Protein AF-A0A974UWA6-F1 (afdb_monomer)

pLDDT: mean 78.24, std 10.49, range [46.25, 90.81]

Foldseek 3Di:
DVQLQVCCVPPHPPCLLVVLLVLLQVCLVPVVVVVVCVVVVNCPHNVVSVVVLVVSLVSGDDVVNVVSCVSVVVSVVSSPVQWDFQPPDDPPDDRSVRTDGDDD

Radius of gyration: 14.29 Å; Cα contacts (8 Å, |Δi|>4): 90; chains: 1; bounding box: 37×24×35 Å

Structure (mmCIF, N/CA/C/O backbone):
data_AF-A0A974UWA6-F1
#
_entry.id   AF-A0A974UWA6-F1
#
loop_
_atom_site.group_PDB
_atom_site.id
_atom_site.type_symbol
_atom_site.label_atom_id
_atom_site.label_alt_id
_atom_site.label_comp_id
_atom_site.label_asym_id
_atom_site.label_entity_id
_atom_site.label_seq_id
_atom_site.pdbx_PDB_ins_code
_atom_site.Cartn_x
_atom_site.Cartn_y
_atom_site.Cartn_z
_atom_site.occupancy
_atom_site.B_iso_or_equiv
_atom_site.auth_seq_id
_atom_site.auth_comp_id
_atom_site.auth_asym_id
_atom_site.auth_atom_id
_atom_site.pdbx_PDB_model_num
ATOM 1 N N . MET A 1 1 ? -10.013 -0.415 16.363 1.00 56.69 1 MET A N 1
ATOM 2 C CA . MET A 1 1 ? -10.523 -1.229 15.234 1.00 56.69 1 MET A CA 1
ATOM 3 C C . MET A 1 1 ? -11.890 -0.764 14.735 1.00 56.69 1 MET A C 1
ATOM 5 O O . MET A 1 1 ? -12.158 -0.943 13.559 1.00 56.69 1 MET A O 1
ATOM 9 N N . THR A 1 2 ? -12.713 -0.094 15.549 1.00 66.50 2 THR A N 1
ATOM 10 C CA . THR A 1 2 ? -14.040 0.418 15.147 1.00 66.50 2 THR A CA 1
ATOM 11 C C . THR A 1 2 ? -14.006 1.448 14.007 1.00 66.50 2 THR A C 1
ATOM 13 O O . THR A 1 2 ? -14.886 1.440 13.155 1.00 66.50 2 THR A O 1
ATOM 16 N N . ASP A 1 3 ? -12.966 2.285 13.927 1.00 72.44 3 ASP A N 1
ATOM 17 C CA . ASP A 1 3 ? -12.847 3.296 12.860 1.00 72.44 3 ASP A CA 1
ATOM 18 C C . ASP A 1 3 ? -12.610 2.697 11.470 1.00 72.44 3 ASP A C 1
ATOM 20 O O . ASP A 1 3 ? -13.082 3.250 10.482 1.00 72.44 3 ASP A O 1
ATOM 24 N N . VAL A 1 4 ? -11.900 1.565 11.384 1.00 66.75 4 VAL A N 1
ATOM 25 C CA . VAL A 1 4 ? -11.667 0.877 10.104 1.00 66.75 4 VAL A CA 1
ATOM 26 C C . VAL A 1 4 ? -12.977 0.294 9.599 1.00 66.75 4 VAL A C 1
ATOM 28 O O . VAL A 1 4 ? -13.344 0.563 8.466 1.00 66.75 4 VAL A O 1
ATOM 31 N N . HIS A 1 5 ? -13.737 -0.385 10.462 1.00 71.25 5 HIS A N 1
ATOM 32 C CA . HIS A 1 5 ? -15.064 -0.889 10.103 1.00 71.25 5 HIS A CA 1
ATOM 33 C C . HIS A 1 5 ? -16.041 0.226 9.720 1.00 71.25 5 HIS A C 1
ATOM 35 O O . HIS A 1 5 ? -16.888 0.030 8.856 1.00 71.25 5 HIS A O 1
ATOM 41 N N . ARG A 1 6 ? -15.911 1.412 10.325 1.00 71.38 6 ARG A N 1
ATOM 42 C CA . ARG A 1 6 ? -16.716 2.579 9.956 1.00 71.38 6 ARG A CA 1
ATOM 43 C C . ARG A 1 6 ? -16.381 3.090 8.556 1.00 71.38 6 ARG A C 1
ATOM 45 O O . ARG A 1 6 ? -17.302 3.329 7.791 1.00 71.38 6 ARG A O 1
ATOM 52 N N . VAL A 1 7 ? -15.094 3.239 8.229 1.00 70.88 7 VAL A N 1
ATOM 53 C CA . VAL A 1 7 ? -14.646 3.645 6.883 1.00 70.88 7 VAL A CA 1
ATOM 54 C C . VAL A 1 7 ? -14.989 2.576 5.847 1.00 70.88 7 VAL A C 1
ATOM 56 O O . VAL A 1 7 ? -15.426 2.905 4.747 1.00 70.88 7 VAL A O 1
ATOM 59 N N . GLU A 1 8 ? -14.846 1.301 6.210 1.00 75.81 8 GLU A N 1
ATOM 60 C CA . GLU A 1 8 ? -15.278 0.192 5.367 1.00 75.81 8 GLU A CA 1
ATOM 61 C C . GLU A 1 8 ? -16.777 0.259 5.091 1.00 75.81 8 GLU A C 1
ATOM 63 O O . GLU A 1 8 ? -17.165 0.113 3.951 1.00 75.81 8 GLU A O 1
ATOM 68 N N . ALA A 1 9 ? -17.622 0.556 6.077 1.00 71.00 9 ALA A N 1
ATOM 69 C CA . ALA A 1 9 ? -19.066 0.653 5.868 1.00 71.00 9 ALA A CA 1
ATOM 70 C C . ALA A 1 9 ? -19.511 1.873 5.035 1.00 71.00 9 ALA A C 1
ATOM 72 O O . ALA A 1 9 ? -20.636 1.881 4.540 1.00 71.00 9 ALA A O 1
ATOM 73 N N . THR A 1 10 ? -18.676 2.912 4.903 1.00 71.38 10 THR A N 1
ATOM 74 C CA . THR A 1 10 ? -19.041 4.158 4.205 1.00 71.38 10 THR A CA 1
ATOM 75 C C . THR A 1 10 ? -18.429 4.302 2.817 1.00 71.38 10 THR A C 1
ATOM 77 O O . THR A 1 10 ? -19.038 4.945 1.967 1.00 71.38 10 THR A O 1
ATOM 80 N N . VAL A 1 11 ? -17.229 3.764 2.585 1.00 67.81 11 VAL A N 1
ATOM 81 C CA . VAL A 1 11 ? -16.468 3.987 1.339 1.00 67.81 11 VAL A CA 1
ATOM 82 C C . VAL A 1 11 ? -16.066 2.676 0.656 1.00 67.8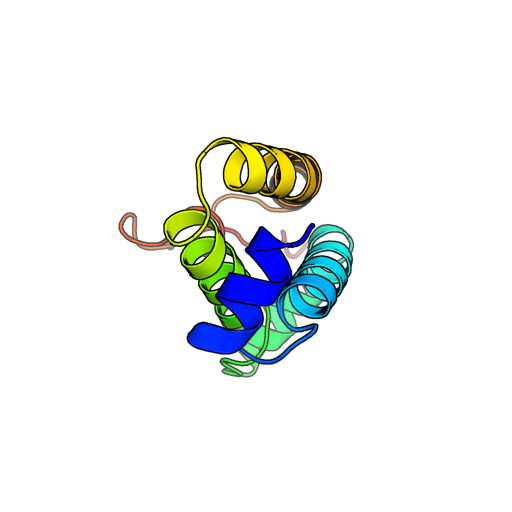1 11 VAL A C 1
ATOM 84 O O . VAL A 1 11 ? -15.708 2.694 -0.518 1.00 67.81 11 VAL A O 1
ATOM 87 N N . LEU A 1 12 ? -16.123 1.540 1.355 1.00 71.81 12 LEU A N 1
ATOM 88 C CA . LEU A 1 12 ? -15.665 0.242 0.851 1.00 71.81 12 LEU A CA 1
ATOM 89 C C . LEU A 1 12 ? -16.672 -0.868 1.195 1.00 71.81 12 LEU A C 1
ATOM 91 O O . LEU A 1 12 ? -17.839 -0.609 1.489 1.00 71.81 12 LEU A O 1
ATOM 95 N N . ARG A 1 13 ? -16.248 -2.128 1.115 1.00 71.62 13 ARG A N 1
ATOM 96 C CA . ARG A 1 13 ? -16.961 -3.268 1.691 1.00 71.62 13 ARG A CA 1
ATOM 97 C C . ARG A 1 13 ? -16.268 -3.708 2.986 1.00 71.62 13 ARG A C 1
ATOM 99 O O . ARG A 1 13 ? -15.047 -3.580 3.108 1.00 71.62 13 ARG A O 1
ATOM 106 N N . PRO A 1 14 ? -17.014 -4.254 3.963 1.00 76.31 14 PRO A N 1
ATOM 107 C CA . PRO A 1 14 ? -16.416 -4.856 5.151 1.00 76.31 14 PRO A CA 1
ATOM 108 C C . PRO A 1 14 ? -15.348 -5.892 4.779 1.00 76.31 14 PRO A C 1
ATOM 110 O O . PRO A 1 14 ? -15.625 -6.811 4.009 1.00 76.31 14 PRO A O 1
ATOM 113 N N . GLY A 1 15 ? -14.145 -5.753 5.339 1.00 78.06 15 GLY A N 1
ATOM 114 C CA . GLY A 1 15 ? -13.013 -6.641 5.063 1.00 78.06 15 GLY A CA 1
ATOM 115 C C . GLY A 1 15 ? -12.087 -6.203 3.924 1.00 78.06 15 GLY A C 1
ATOM 116 O O . GLY A 1 15 ? -10.982 -6.745 3.837 1.00 78.06 15 GLY A O 1
ATOM 117 N N . ASP A 1 16 ? -12.455 -5.198 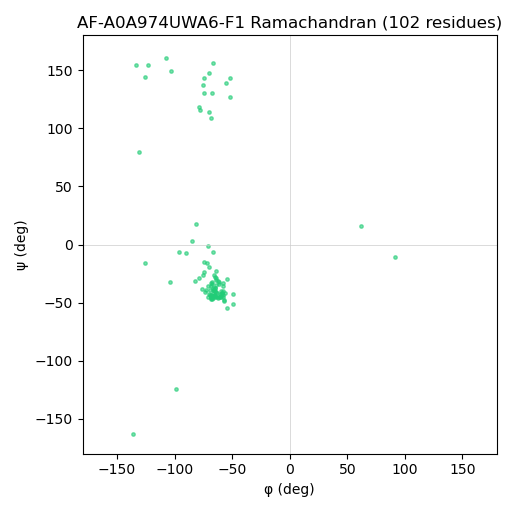3.121 1.00 79.06 16 ASP A N 1
ATOM 118 C CA . ASP A 1 16 ? -11.626 -4.716 2.006 1.00 79.06 16 ASP A CA 1
ATOM 119 C C . ASP A 1 16 ? -10.244 -4.245 2.474 1.00 79.06 16 ASP A C 1
ATOM 121 O O . ASP A 1 16 ? -9.246 -4.484 1.797 1.00 79.06 16 ASP A O 1
ATOM 125 N N . VAL A 1 17 ? -10.136 -3.628 3.658 1.00 79.06 17 VAL A N 1
ATOM 126 C CA . VAL A 1 17 ? -8.833 -3.193 4.191 1.00 79.06 17 VAL A CA 1
ATOM 127 C C . VAL A 1 17 ? -7.977 -4.400 4.572 1.00 79.06 17 VAL A C 1
ATOM 129 O O . VAL A 1 17 ? -6.765 -4.411 4.347 1.00 79.06 17 VAL A O 1
ATOM 132 N N . GLY A 1 18 ? -8.599 -5.434 5.140 1.00 81.81 18 GLY A N 1
ATOM 133 C CA . GLY A 1 18 ? -7.922 -6.677 5.502 1.00 81.81 18 GLY A CA 1
ATOM 134 C C . GLY A 1 18 ? -7.424 -7.449 4.280 1.00 81.81 18 GLY A C 1
ATOM 135 O O . GLY A 1 18 ? -6.295 -7.950 4.286 1.00 81.81 18 GLY A O 1
ATOM 136 N N . ASP A 1 19 ? -8.235 -7.515 3.227 1.00 82.31 19 ASP A N 1
ATOM 137 C CA . ASP A 1 19 ? -7.872 -8.156 1.965 1.00 82.31 19 ASP A CA 1
ATOM 138 C C . ASP A 1 19 ? -6.801 -7.355 1.219 1.00 82.31 19 ASP A C 1
ATOM 140 O O . ASP A 1 19 ? -5.772 -7.925 0.846 1.00 82.31 19 ASP A O 1
ATOM 144 N N . ALA A 1 20 ? -6.936 -6.027 1.155 1.00 82.44 20 ALA A N 1
ATOM 145 C CA . ALA A 1 20 ? -5.929 -5.137 0.584 1.00 82.44 20 ALA A CA 1
ATOM 146 C C . ALA A 1 20 ? -4.569 -5.262 1.295 1.00 82.44 20 ALA A C 1
ATOM 148 O O . ALA A 1 20 ? -3.530 -5.339 0.639 1.00 82.44 20 ALA A O 1
ATOM 149 N N . LEU A 1 21 ? -4.538 -5.356 2.630 1.00 83.00 21 LEU A N 1
ATOM 150 C CA . LEU A 1 21 ? -3.294 -5.602 3.373 1.00 83.00 21 LEU A CA 1
ATOM 151 C C . LEU A 1 21 ? -2.698 -6.984 3.076 1.00 83.00 21 LEU A C 1
ATOM 153 O O . LEU A 1 21 ? -1.474 -7.128 2.976 1.00 83.00 21 LEU A O 1
ATOM 157 N N . ARG A 1 22 ? -3.540 -8.014 2.937 1.00 84.62 22 ARG A N 1
ATOM 158 C CA . ARG A 1 22 ? -3.094 -9.375 2.611 1.00 84.62 22 ARG A CA 1
ATOM 159 C C . ARG A 1 22 ? -2.478 -9.427 1.218 1.00 84.62 22 ARG A C 1
ATOM 161 O O . ARG A 1 22 ? -1.415 -10.028 1.046 1.00 84.62 22 ARG A O 1
ATOM 168 N N . ASP A 1 23 ? -3.106 -8.773 0.252 1.00 81.44 23 ASP A N 1
ATOM 169 C CA . ASP A 1 23 ? -2.600 -8.696 -1.111 1.00 81.44 23 ASP A CA 1
ATOM 170 C C . ASP A 1 23 ? -1.353 -7.830 -1.206 1.00 81.44 23 ASP A C 1
ATOM 172 O O . ASP A 1 23 ? -0.361 -8.273 -1.788 1.00 81.44 23 ASP A O 1
ATOM 176 N N . LEU A 1 24 ? -1.317 -6.683 -0.524 1.00 81.44 24 LEU A N 1
ATOM 177 C CA . LEU A 1 24 ? -0.108 -5.872 -0.430 1.00 81.44 24 LEU A CA 1
ATOM 178 C C . LEU A 1 24 ? 1.068 -6.685 0.132 1.00 81.44 24 LEU A C 1
ATOM 180 O O . LEU A 1 24 ? 2.177 -6.632 -0.396 1.00 81.44 24 LEU A O 1
ATOM 184 N N . ARG A 1 25 ? 0.833 -7.508 1.160 1.00 85.25 25 ARG A N 1
ATOM 185 C CA . ARG A 1 25 ? 1.865 -8.389 1.724 1.00 85.25 25 ARG A CA 1
ATOM 186 C 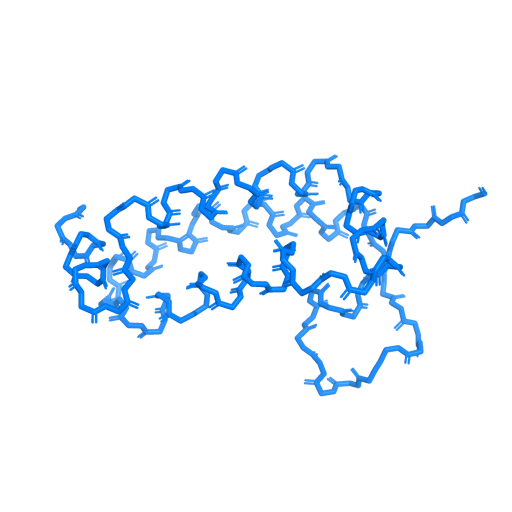C . ARG A 1 25 ? 2.341 -9.455 0.735 1.00 85.25 25 ARG A C 1
ATOM 188 O O . ARG A 1 25 ? 3.530 -9.782 0.727 1.00 85.25 25 ARG A O 1
ATOM 195 N N . ARG A 1 26 ? 1.446 -10.010 -0.088 1.00 82.25 26 ARG A N 1
ATOM 196 C CA . ARG A 1 26 ? 1.813 -10.952 -1.161 1.00 82.25 26 ARG A CA 1
ATOM 197 C C . ARG A 1 26 ? 2.668 -10.264 -2.225 1.00 82.25 26 ARG A C 1
ATOM 199 O O . ARG A 1 26 ? 3.700 -10.806 -2.618 1.00 82.25 26 ARG A O 1
ATOM 206 N N . HIS A 1 27 ? 2.274 -9.065 -2.636 1.00 76.81 27 HIS A N 1
ATOM 207 C CA . HIS A 1 27 ? 2.956 -8.277 -3.657 1.00 76.81 27 HIS A CA 1
ATOM 208 C C . HIS A 1 27 ? 4.330 -7.776 -3.214 1.00 76.81 27 HIS A C 1
ATOM 210 O O . HIS A 1 27 ? 5.301 -7.948 -3.948 1.00 76.81 27 HIS A O 1
ATOM 216 N N . ALA A 1 28 ? 4.450 -7.277 -1.981 1.00 81.69 28 ALA A N 1
ATOM 217 C CA . ALA A 1 28 ? 5.728 -6.851 -1.415 1.00 81.69 28 ALA A CA 1
ATOM 218 C C . ALA A 1 28 ? 6.768 -7.986 -1.401 1.00 81.69 28 ALA A C 1
ATOM 220 O O . ALA A 1 28 ? 7.956 -7.745 -1.591 1.00 81.69 28 ALA A O 1
ATOM 221 N N . ARG A 1 29 ? 6.330 -9.241 -1.219 1.00 82.25 29 ARG A N 1
ATOM 222 C CA . ARG A 1 29 ? 7.213 -10.421 -1.222 1.00 82.25 29 ARG A CA 1
ATOM 223 C C . ARG A 1 29 ? 7.542 -10.937 -2.621 1.00 82.25 29 ARG A C 1
ATOM 225 O O . ARG A 1 29 ? 8.626 -11.486 -2.817 1.00 82.25 29 ARG A O 1
ATOM 232 N N . ASN A 1 30 ? 6.627 -10.790 -3.577 1.00 78.44 30 ASN A N 1
ATOM 233 C CA . ASN A 1 30 ? 6.792 -11.285 -4.942 1.00 78.44 30 ASN A CA 1
ATOM 234 C C . ASN A 1 30 ? 6.454 -10.198 -5.977 1.00 78.44 30 ASN A C 1
ATOM 236 O O . ASN A 1 30 ? 5.369 -10.217 -6.570 1.00 78.44 30 ASN A O 1
ATOM 240 N N . PRO A 1 31 ? 7.390 -9.267 -6.227 1.00 71.69 31 PRO A N 1
ATOM 241 C CA . PRO A 1 31 ? 7.127 -8.143 -7.109 1.00 71.69 31 PRO A CA 1
ATOM 242 C C . PRO A 1 31 ? 7.108 -8.527 -8.597 1.00 71.69 31 PRO A C 1
ATOM 244 O O . PRO A 1 31 ? 6.534 -7.804 -9.397 1.00 71.69 31 PRO A O 1
ATOM 247 N N . ARG A 1 32 ? 7.607 -9.710 -8.991 1.00 70.25 32 ARG A N 1
ATOM 248 C CA . ARG A 1 32 ? 7.470 -10.201 -10.381 1.00 70.25 32 ARG A CA 1
ATOM 249 C C . ARG A 1 32 ? 6.014 -10.440 -10.777 1.00 70.25 32 ARG A C 1
ATOM 251 O O . ARG A 1 32 ? 5.637 -10.274 -11.931 1.00 70.25 32 ARG A O 1
ATOM 258 N N . ARG A 1 33 ? 5.167 -10.798 -9.806 1.00 67.44 33 ARG A N 1
ATOM 259 C CA . ARG A 1 33 ? 3.723 -10.933 -10.036 1.00 67.44 33 ARG A CA 1
ATOM 260 C C . ARG A 1 33 ? 3.085 -9.589 -10.408 1.00 67.44 33 ARG A C 1
ATOM 262 O O . ARG A 1 33 ? 2.100 -9.572 -11.131 1.00 67.44 33 ARG A O 1
ATOM 269 N N . LEU A 1 34 ? 3.649 -8.475 -9.938 1.00 64.31 34 LEU A N 1
ATOM 270 C CA . LEU A 1 34 ? 3.167 -7.124 -10.243 1.00 64.31 34 LEU A CA 1
ATOM 271 C C . LEU A 1 34 ? 3.444 -6.741 -11.684 1.00 64.31 34 LEU A C 1
ATOM 273 O O . LEU A 1 34 ? 2.553 -6.254 -12.372 1.00 64.31 34 LEU A O 1
ATOM 277 N N . GLU A 1 35 ? 4.658 -7.024 -12.145 1.00 64.81 35 GLU A N 1
ATOM 278 C CA . GLU A 1 35 ? 5.047 -6.819 -13.534 1.00 64.81 35 GLU A CA 1
ATOM 279 C C . GLU A 1 35 ? 4.133 -7.610 -14.479 1.00 64.81 35 GLU A C 1
ATOM 281 O O . GLU A 1 35 ? 3.600 -7.041 -15.427 1.00 64.81 35 GLU A O 1
ATOM 286 N N . ALA A 1 36 ? 3.824 -8.870 -14.151 1.00 62.84 36 ALA A N 1
ATOM 287 C CA . ALA A 1 36 ? 2.883 -9.678 -14.926 1.00 62.84 36 ALA A CA 1
ATOM 288 C C . ALA A 1 36 ? 1.477 -9.047 -15.021 1.00 62.84 36 ALA A C 1
ATOM 290 O O . ALA A 1 36 ? 0.882 -9.031 -16.097 1.00 62.84 36 ALA A O 1
ATOM 291 N N . HIS A 1 37 ? 0.950 -8.481 -13.928 1.00 63.84 37 HIS A N 1
ATOM 292 C CA . HIS A 1 37 ? -0.343 -7.783 -13.954 1.00 63.84 37 HIS A CA 1
ATOM 293 C C . HIS A 1 37 ? -0.297 -6.476 -14.759 1.00 63.84 37 HIS A C 1
ATOM 295 O O . HIS A 1 37 ? -1.267 -6.156 -15.447 1.00 63.84 37 HIS A O 1
ATOM 301 N N . ARG A 1 38 ? 0.827 -5.748 -14.703 1.00 62.75 38 ARG A N 1
ATOM 302 C CA . ARG A 1 38 ? 1.048 -4.507 -15.459 1.00 62.75 38 ARG A CA 1
ATOM 303 C C . ARG A 1 38 ? 1.125 -4.774 -16.964 1.00 62.75 38 ARG A C 1
ATOM 305 O O . ARG A 1 38 ? 0.457 -4.087 -17.728 1.00 62.75 38 ARG A O 1
ATOM 312 N N . VAL A 1 39 ? 1.878 -5.797 -17.374 1.00 60.38 39 VAL A N 1
ATOM 313 C CA . VAL A 1 39 ? 2.010 -6.227 -18.779 1.00 60.38 39 VAL A CA 1
ATOM 314 C C . VAL A 1 39 ? 0.682 -6.746 -19.329 1.00 60.38 39 VAL A C 1
ATOM 316 O O . VAL A 1 39 ? 0.332 -6.451 -20.466 1.00 60.38 39 VAL A O 1
ATOM 319 N N . ALA A 1 40 ? -0.102 -7.456 -18.514 1.00 60.56 40 ALA A N 1
ATOM 320 C CA . ALA A 1 40 ? -1.429 -7.931 -18.902 1.00 60.56 40 ALA A CA 1
ATOM 321 C C . ALA A 1 40 ? -2.486 -6.812 -19.019 1.00 60.56 40 ALA A C 1
ATOM 323 O O . ALA A 1 40 ? -3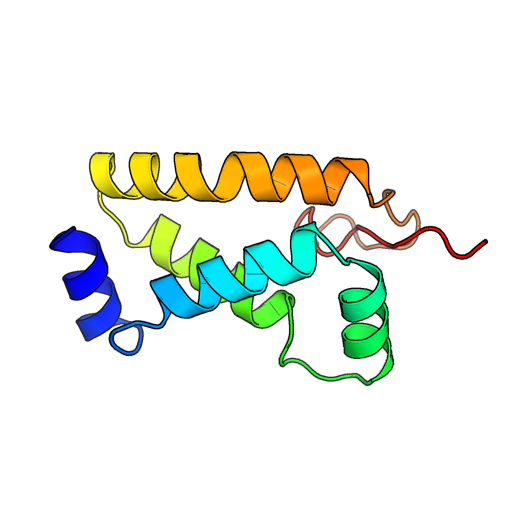.645 -7.107 -19.302 1.00 60.56 40 ALA A O 1
ATOM 324 N N . GLY A 1 41 ? -2.130 -5.547 -18.749 1.00 57.47 41 GLY A N 1
ATOM 325 C CA . GLY A 1 41 ? -3.068 -4.424 -18.770 1.00 57.47 41 GLY A CA 1
ATOM 326 C C . GLY A 1 41 ? -4.194 -4.549 -17.742 1.00 57.47 41 GLY A C 1
ATOM 327 O O . GLY A 1 41 ? -5.197 -3.849 -17.856 1.00 57.47 41 GLY A O 1
ATOM 328 N N . CYS A 1 42 ? -4.066 -5.435 -16.743 1.00 58.38 42 CYS A N 1
ATOM 329 C CA . CYS A 1 42 ? -5.121 -5.619 -15.758 1.00 58.38 42 CYS A CA 1
ATOM 330 C C . CYS A 1 42 ? -5.054 -4.490 -14.724 1.00 58.38 42 CYS A C 1
ATOM 332 O O . CYS A 1 42 ? -4.082 -4.422 -13.965 1.00 58.38 42 CYS A O 1
ATOM 334 N N . PRO A 1 43 ? -6.098 -3.652 -14.590 1.00 55.31 43 PRO A N 1
ATOM 335 C CA . PRO A 1 43 ? -6.155 -2.637 -13.535 1.00 55.31 43 PRO A CA 1
ATOM 336 C C . PRO A 1 43 ? -6.255 -3.249 -12.120 1.00 55.31 43 PRO A C 1
ATOM 338 O O . PRO A 1 43 ? -6.177 -2.536 -11.125 1.00 55.31 43 PRO A O 1
ATOM 341 N N . CYS A 1 44 ? -6.410 -4.573 -12.027 1.00 52.06 44 CYS A N 1
ATOM 342 C CA . CYS A 1 44 ? -6.872 -5.333 -10.869 1.00 52.06 44 CYS A CA 1
ATOM 343 C C . CYS A 1 44 ? -5.813 -5.707 -9.811 1.00 52.06 44 CYS A C 1
ATOM 345 O O . CYS A 1 44 ? -6.130 -6.437 -8.876 1.00 52.06 44 CYS A O 1
ATOM 347 N N . GLY A 1 45 ? -4.559 -5.279 -9.956 1.00 61.16 45 GLY A N 1
ATOM 348 C CA . GLY A 1 45 ? -3.476 -5.692 -9.057 1.00 61.16 45 GLY A CA 1
ATOM 349 C C . GLY A 1 45 ? -3.160 -4.670 -7.966 1.00 61.16 45 GLY A C 1
ATOM 350 O O . GLY A 1 45 ? -4.012 -4.219 -7.207 1.00 61.16 45 GLY A O 1
ATOM 351 N N . GLU A 1 46 ? -1.896 -4.267 -7.911 1.00 62.97 46 GLU A N 1
ATOM 352 C CA . GLU A 1 46 ? -1.376 -3.342 -6.902 1.00 62.97 46 GLU A CA 1
ATOM 353 C C . GLU A 1 46 ? -1.911 -1.924 -7.012 1.00 62.97 46 GLU A C 1
ATOM 355 O O . GLU A 1 46 ? -2.098 -1.300 -5.974 1.00 62.97 46 GLU A O 1
ATOM 360 N N . ASN A 1 47 ? -2.178 -1.424 -8.224 1.00 69.00 47 ASN A N 1
ATOM 361 C CA . ASN A 1 47 ? -2.729 -0.082 -8.398 1.00 69.00 47 ASN A CA 1
ATOM 362 C C . ASN A 1 47 ? -4.006 0.065 -7.568 1.00 69.00 47 ASN A C 1
ATOM 364 O O . ASN A 1 47 ? -4.072 0.937 -6.708 1.00 69.00 47 ASN A O 1
ATOM 368 N N . LEU A 1 48 ? -4.974 -0.834 -7.760 1.00 71.25 48 LEU A N 1
ATOM 369 C CA . LEU A 1 48 ? -6.233 -0.805 -7.025 1.00 71.25 48 LEU A CA 1
ATOM 370 C C . LEU A 1 48 ? -6.011 -0.961 -5.513 1.00 71.25 48 LEU A C 1
ATOM 372 O O . LEU A 1 48 ? -6.532 -0.166 -4.742 1.00 71.25 48 LEU A O 1
ATOM 376 N N . ILE A 1 49 ? -5.165 -1.908 -5.091 1.00 77.62 49 ILE A N 1
ATOM 377 C CA . ILE A 1 49 ? -4.851 -2.147 -3.670 1.00 77.62 49 ILE A CA 1
ATOM 378 C C . ILE A 1 49 ? -4.242 -0.904 -3.006 1.00 77.62 49 ILE A C 1
ATOM 380 O O . ILE A 1 49 ? -4.621 -0.530 -1.894 1.00 77.62 49 ILE A O 1
ATOM 384 N N . ARG A 1 50 ? -3.283 -0.257 -3.673 1.00 81.94 50 ARG A N 1
ATOM 385 C CA . ARG A 1 50 ? -2.597 0.938 -3.175 1.00 81.94 50 ARG A CA 1
ATOM 386 C C . ARG A 1 50 ? -3.527 2.131 -3.115 1.00 81.94 50 ARG A C 1
ATOM 388 O O . ARG A 1 50 ? -3.568 2.781 -2.074 1.00 81.94 50 ARG A O 1
ATOM 395 N N . TRP A 1 51 ? -4.311 2.355 -4.166 1.00 81.50 51 TRP A N 1
ATOM 396 C CA . TRP A 1 51 ? -5.343 3.386 -4.180 1.00 81.50 51 TRP A CA 1
ATOM 397 C C . TRP A 1 51 ? -6.333 3.189 -3.029 1.00 81.50 51 TRP A C 1
ATOM 399 O O . TRP A 1 51 ? -6.538 4.116 -2.251 1.00 81.50 51 TRP A O 1
ATOM 409 N N . THR A 1 52 ? -6.853 1.974 -2.830 1.00 82.62 52 THR A N 1
ATOM 410 C CA . THR A 1 52 ? -7.759 1.657 -1.716 1.00 82.62 52 THR A CA 1
ATOM 411 C C . THR A 1 52 ? -7.133 1.979 -0.356 1.00 82.62 52 THR A C 1
ATOM 413 O O . THR A 1 52 ? -7.758 2.645 0.470 1.00 82.62 52 THR A O 1
ATOM 416 N N . LEU A 1 53 ? -5.888 1.560 -0.107 1.00 84.00 53 LEU A N 1
ATOM 417 C CA . LEU A 1 53 ? -5.211 1.827 1.168 1.00 84.00 53 LEU A CA 1
ATOM 418 C C . LEU A 1 53 ? -4.918 3.320 1.378 1.00 84.00 53 LEU A C 1
ATOM 420 O O . LEU A 1 53 ? -5.039 3.809 2.503 1.00 84.00 53 LEU A O 1
ATOM 424 N N . GLU A 1 54 ? -4.560 4.054 0.326 1.00 86.81 54 GLU A N 1
ATOM 425 C CA . GLU A 1 54 ? -4.352 5.504 0.386 1.00 86.81 54 GLU A CA 1
ATOM 426 C C . GLU A 1 54 ? -5.663 6.253 0.667 1.00 86.81 54 GLU A C 1
ATOM 428 O O . GLU A 1 54 ? -5.691 7.101 1.564 1.00 86.81 54 GLU A O 1
ATOM 433 N N . THR A 1 55 ? -6.763 5.887 0.002 1.00 84.75 55 THR A N 1
ATOM 434 C CA . THR A 1 55 ? -8.104 6.436 0.267 1.00 84.75 55 THR A CA 1
ATOM 435 C C . THR A 1 55 ? -8.519 6.209 1.721 1.00 84.75 55 THR A C 1
ATOM 437 O O . THR A 1 55 ? -8.961 7.136 2.403 1.00 84.75 55 THR A O 1
ATOM 440 N N . VAL A 1 56 ? -8.305 5.001 2.249 1.00 85.44 56 VAL A N 1
ATOM 441 C CA . VAL A 1 56 ? -8.616 4.677 3.651 1.00 85.44 56 VAL A CA 1
ATOM 442 C C . VAL A 1 56 ? -7.736 5.470 4.610 1.00 85.44 56 VAL A C 1
ATOM 444 O O . VAL A 1 56 ? -8.228 6.019 5.595 1.00 85.44 56 VAL A O 1
ATOM 447 N N . LEU A 1 57 ? -6.436 5.588 4.331 1.00 87.25 57 LEU A N 1
ATOM 448 C CA . LEU A 1 57 ? -5.531 6.401 5.141 1.00 87.25 57 LEU A CA 1
ATOM 449 C C . LEU A 1 57 ? -5.980 7.863 5.207 1.00 87.25 57 LEU A C 1
ATOM 451 O O . LEU A 1 57 ? -5.886 8.467 6.277 1.00 87.25 57 LEU A O 1
ATOM 455 N N . GLN A 1 58 ? -6.468 8.429 4.103 1.00 87.62 58 GLN A N 1
ATOM 456 C CA . GLN A 1 58 ? -6.996 9.793 4.072 1.00 87.62 58 GLN A CA 1
ATOM 457 C C . GLN A 1 58 ? -8.284 9.927 4.898 1.00 87.62 58 GLN A C 1
ATOM 459 O O . GLN A 1 58 ? -8.414 10.893 5.650 1.00 87.62 58 GLN A O 1
ATOM 464 N N . ALA A 1 59 ? -9.171 8.931 4.853 1.00 84.88 59 ALA A N 1
ATOM 465 C CA . ALA A 1 59 ? -10.438 8.933 5.586 1.00 84.88 59 ALA A CA 1
ATOM 466 C C . ALA A 1 59 ? -10.302 8.651 7.099 1.00 84.88 59 ALA A C 1
ATOM 468 O O . ALA A 1 59 ? -11.149 9.075 7.886 1.00 84.88 59 ALA A O 1
ATOM 469 N N . LEU A 1 60 ? -9.253 7.944 7.537 1.00 84.25 60 LEU A N 1
ATOM 470 C CA . LEU A 1 60 ? -9.102 7.549 8.942 1.00 84.25 60 LEU A CA 1
ATOM 471 C C . LEU A 1 60 ? -8.684 8.712 9.867 1.00 84.25 60 LEU A C 1
ATOM 473 O O . LEU A 1 60 ? -7.809 9.508 9.504 1.00 84.25 60 LEU A O 1
ATOM 477 N N . PRO A 1 61 ? -9.200 8.759 11.114 1.00 85.38 61 PRO A N 1
ATOM 478 C CA . PRO A 1 61 ? -8.738 9.696 12.136 1.00 85.38 61 PRO A CA 1
ATOM 479 C C . PRO A 1 61 ? -7.295 9.388 12.568 1.00 85.38 61 PRO A C 1
ATOM 481 O O . PRO A 1 61 ? -6.821 8.256 12.454 1.00 85.38 61 PRO A O 1
ATOM 484 N N . GLY A 1 62 ? -6.586 10.392 13.098 1.00 86.88 62 GLY A N 1
ATOM 485 C CA . GLY A 1 62 ? -5.124 10.375 13.275 1.00 86.88 62 GLY A CA 1
ATOM 486 C C . GLY A 1 62 ? -4.542 9.127 13.955 1.00 86.88 62 GLY A C 1
ATOM 487 O O . GLY A 1 62 ? -3.551 8.580 13.471 1.00 86.88 62 GLY A O 1
ATOM 488 N N . ARG A 1 63 ? -5.174 8.620 15.023 1.00 84.44 63 ARG A N 1
ATOM 489 C CA . ARG A 1 63 ? -4.702 7.420 15.742 1.00 84.44 63 ARG A CA 1
ATOM 490 C C . ARG A 1 63 ? -4.845 6.143 14.906 1.00 84.44 63 ARG A C 1
ATOM 492 O O . ARG A 1 63 ? -3.903 5.358 14.815 1.00 84.44 63 ARG A O 1
ATOM 499 N N . SER A 1 64 ? -5.994 5.956 14.263 1.00 83.31 64 SER A N 1
ATOM 500 C CA . SER A 1 64 ? -6.274 4.793 13.409 1.00 83.31 64 SER A CA 1
ATOM 501 C C . SER A 1 64 ? -5.467 4.843 12.107 1.00 83.31 64 SER A C 1
ATOM 503 O O . SER A 1 64 ? -4.936 3.825 11.664 1.00 83.31 64 SER A O 1
ATOM 505 N N . ARG A 1 65 ? -5.256 6.044 11.558 1.00 88.69 65 ARG A N 1
ATOM 506 C CA . ARG A 1 65 ? -4.334 6.297 10.444 1.00 88.69 65 ARG A CA 1
ATOM 507 C C . ARG A 1 65 ? -2.894 5.921 10.800 1.00 88.69 65 ARG A C 1
ATOM 509 O O . ARG A 1 65 ? -2.223 5.283 9.994 1.00 88.69 65 ARG A O 1
ATOM 516 N N . ALA A 1 66 ? -2.411 6.296 11.987 1.00 86.50 66 ALA A N 1
ATOM 517 C CA . ALA A 1 66 ? -1.061 5.954 12.438 1.00 86.50 66 ALA A CA 1
ATOM 518 C C . ALA A 1 66 ? -0.871 4.436 12.577 1.00 86.50 66 ALA A C 1
ATOM 520 O O . ALA A 1 66 ? 0.139 3.904 12.120 1.00 86.50 66 ALA A O 1
ATOM 521 N N . ALA A 1 67 ? -1.866 3.733 13.127 1.00 87.75 67 ALA A N 1
ATOM 522 C CA . ALA A 1 67 ? -1.845 2.276 13.226 1.00 87.75 67 ALA A CA 1
ATOM 523 C C . ALA A 1 67 ? -1.797 1.605 11.842 1.00 87.75 67 ALA A C 1
ATOM 525 O O . ALA A 1 67 ? -0.959 0.736 11.609 1.00 87.75 67 ALA A O 1
ATOM 526 N N . LEU A 1 68 ? -2.634 2.047 10.895 1.00 87.19 68 LEU A N 1
ATOM 527 C CA . LEU A 1 68 ? -2.615 1.510 9.532 1.00 87.19 68 LEU A CA 1
ATOM 528 C C . LEU A 1 68 ? -1.286 1.812 8.816 1.00 87.19 68 LEU A C 1
ATOM 530 O O . LEU A 1 68 ? -0.718 0.930 8.174 1.00 87.19 68 LEU A O 1
ATOM 534 N N . ARG A 1 69 ? -0.726 3.018 8.986 1.00 89.25 69 ARG A N 1
ATOM 535 C CA . ARG A 1 69 ? 0.611 3.353 8.460 1.00 89.25 69 ARG A CA 1
ATOM 536 C C . ARG A 1 69 ? 1.701 2.453 9.024 1.00 89.25 69 ARG A C 1
ATOM 538 O O . ARG A 1 69 ? 2.582 2.051 8.270 1.00 89.25 69 ARG A O 1
ATOM 545 N N . ALA A 1 70 ? 1.649 2.125 10.314 1.00 90.62 70 ALA A N 1
ATOM 546 C CA . ALA A 1 70 ? 2.627 1.236 10.935 1.00 90.62 70 ALA A CA 1
ATOM 547 C C . ALA A 1 70 ? 2.599 -0.178 10.328 1.00 90.62 70 ALA A C 1
ATOM 549 O O . ALA A 1 70 ? 3.646 -0.811 10.230 1.00 90.62 70 ALA A O 1
ATOM 550 N N . LEU A 1 71 ? 1.433 -0.649 9.867 1.00 88.88 71 LEU A N 1
ATOM 551 C CA . LEU A 1 71 ? 1.297 -1.934 9.171 1.00 88.88 71 LEU A CA 1
ATOM 552 C C . LEU A 1 71 ? 1.793 -1.881 7.719 1.00 88.88 71 LEU A C 1
ATOM 554 O O . LEU A 1 71 ? 2.413 -2.833 7.250 1.00 88.88 71 LEU A O 1
ATOM 558 N N . ILE A 1 72 ? 1.537 -0.777 7.012 1.00 89.62 72 ILE A N 1
ATOM 559 C CA . ILE A 1 72 ? 1.923 -0.602 5.602 1.00 89.62 72 ILE A CA 1
ATOM 560 C C . ILE A 1 72 ? 3.431 -0.368 5.463 1.00 89.62 72 ILE A C 1
ATOM 562 O O . ILE A 1 72 ? 4.070 -0.947 4.589 1.00 89.62 72 ILE A O 1
ATOM 566 N N . LYS A 1 73 ? 4.025 0.428 6.357 1.00 90.81 73 LYS A N 1
ATOM 567 C CA . LYS A 1 73 ? 5.434 0.835 6.289 1.00 90.81 73 LYS A CA 1
ATOM 568 C C . LYS A 1 73 ? 6.438 -0.313 6.066 1.00 90.81 73 LYS A C 1
ATOM 570 O O . LYS A 1 73 ? 7.244 -0.193 5.146 1.00 90.81 73 LYS A O 1
ATOM 575 N N . PRO A 1 74 ? 6.435 -1.416 6.838 1.00 90.69 74 PRO A N 1
ATOM 576 C CA . PRO A 1 74 ? 7.380 -2.508 6.600 1.00 90.69 74 PRO A CA 1
ATOM 577 C C . PRO A 1 74 ? 7.163 -3.203 5.247 1.00 90.69 74 PRO A C 1
ATOM 579 O O . PRO A 1 74 ? 8.118 -3.716 4.669 1.00 90.69 74 PRO A O 1
ATOM 582 N N . LEU A 1 75 ? 5.932 -3.208 4.719 1.00 88.31 75 LEU A N 1
ATOM 583 C CA . LEU A 1 75 ? 5.632 -3.751 3.391 1.00 88.31 75 LEU A CA 1
ATOM 584 C C . LEU A 1 75 ? 6.167 -2.832 2.286 1.00 88.31 75 LEU A C 1
ATOM 586 O O . LEU A 1 75 ? 6.721 -3.322 1.305 1.00 88.31 75 LEU A O 1
ATOM 590 N N . ASP A 1 76 ? 6.063 -1.514 2.471 1.00 88.44 76 ASP A N 1
ATOM 591 C CA . ASP A 1 76 ? 6.648 -0.516 1.567 1.00 88.44 76 ASP A CA 1
ATOM 592 C C . ASP A 1 76 ? 8.163 -0.625 1.531 1.00 88.44 76 ASP A C 1
ATOM 594 O O . ASP A 1 76 ? 8.762 -0.610 0.458 1.00 88.44 76 ASP A O 1
ATOM 598 N N . ASP A 1 77 ? 8.783 -0.758 2.701 1.00 90.50 77 ASP A N 1
ATOM 599 C CA . ASP A 1 77 ? 10.230 -0.873 2.815 1.00 90.50 77 ASP A CA 1
ATOM 600 C C . ASP A 1 77 ? 10.726 -2.173 2.145 1.00 90.50 77 ASP A C 1
ATOM 602 O O . ASP A 1 77 ? 11.717 -2.140 1.415 1.00 90.50 77 ASP A O 1
ATOM 606 N N . GLU A 1 78 ? 10.011 -3.295 2.291 1.00 88.31 78 GLU A N 1
ATOM 607 C CA . GLU A 1 78 ? 10.322 -4.547 1.580 1.00 88.31 78 GLU A CA 1
ATOM 608 C C . GLU A 1 78 ? 10.143 -4.412 0.061 1.00 88.31 78 GLU A C 1
ATOM 610 O O . GLU A 1 78 ? 11.013 -4.815 -0.714 1.00 88.31 78 GLU A O 1
ATOM 615 N N . PHE A 1 79 ? 9.048 -3.788 -0.380 1.00 85.25 79 PHE A N 1
ATOM 616 C CA . PHE A 1 79 ? 8.803 -3.541 -1.798 1.00 85.25 79 PHE A CA 1
ATOM 617 C C . PHE A 1 79 ? 9.898 -2.660 -2.414 1.00 85.25 79 PHE A C 1
ATOM 619 O O . PHE A 1 79 ? 10.418 -2.965 -3.490 1.00 85.25 79 PHE A O 1
ATOM 626 N N . ARG A 1 80 ? 10.326 -1.607 -1.706 1.00 87.94 80 ARG A N 1
ATOM 627 C CA . ARG A 1 80 ? 11.426 -0.726 -2.133 1.00 87.94 80 ARG A CA 1
ATOM 628 C C . ARG A 1 80 ? 12.765 -1.447 -2.203 1.00 87.94 80 ARG A C 1
ATOM 630 O O . ARG A 1 80 ? 13.550 -1.118 -3.084 1.00 87.94 80 ARG A O 1
ATOM 637 N N . ARG A 1 81 ? 13.032 -2.408 -1.312 1.00 88.56 81 ARG A N 1
ATOM 638 C CA . ARG A 1 81 ? 14.265 -3.218 -1.337 1.00 88.56 81 ARG A CA 1
ATOM 639 C C . ARG A 1 81 ? 14.343 -4.140 -2.553 1.00 88.56 81 ARG A C 1
ATOM 641 O O . ARG A 1 81 ? 15.439 -4.422 -3.020 1.00 88.56 81 ARG A O 1
ATOM 648 N N . ARG A 1 82 ? 13.202 -4.626 -3.049 1.00 85.94 82 ARG A N 1
ATOM 649 C CA . ARG A 1 82 ? 13.142 -5.607 -4.149 1.00 85.94 82 ARG A CA 1
ATOM 650 C C . ARG A 1 82 ? 12.916 -5.001 -5.531 1.00 85.94 82 ARG A C 1
ATOM 652 O O . ARG A 1 82 ? 12.936 -5.731 -6.520 1.00 85.94 82 ARG A O 1
ATOM 659 N N . THR A 1 83 ? 12.669 -3.700 -5.602 1.00 86.44 83 THR A N 1
ATOM 660 C CA . THR A 1 83 ? 12.400 -2.979 -6.848 1.00 86.44 83 THR A CA 1
ATOM 661 C C . THR A 1 83 ? 13.386 -1.840 -7.033 1.00 86.44 83 THR A C 1
ATOM 663 O O . THR A 1 83 ? 13.905 -1.278 -6.067 1.00 86.44 83 THR A O 1
ATOM 666 N N . VAL A 1 84 ? 13.616 -1.458 -8.281 1.00 88.31 84 VAL A N 1
ATOM 667 C CA . VAL A 1 84 ? 14.401 -0.271 -8.629 1.00 88.31 84 VAL A CA 1
ATOM 668 C C . VAL A 1 84 ? 13.484 0.823 -9.156 1.00 88.31 84 VAL A C 1
ATOM 670 O O . VAL A 1 84 ? 12.345 0.552 -9.536 1.00 88.31 84 VAL A O 1
ATOM 673 N N . LEU A 1 85 ? 13.962 2.067 -9.133 1.00 88.62 85 LEU A N 1
ATOM 674 C CA . LEU A 1 85 ? 13.267 3.172 -9.786 1.00 88.62 85 LEU A CA 1
ATOM 675 C C . LEU A 1 85 ? 13.315 2.950 -11.301 1.00 88.62 85 LEU A C 1
ATOM 677 O O . LEU A 1 85 ? 14.388 2.697 -11.840 1.00 88.62 85 LEU A O 1
ATOM 681 N N . ASP 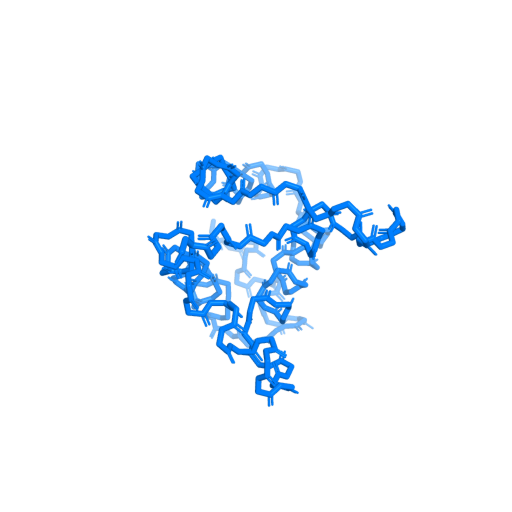A 1 86 ? 12.168 3.054 -11.959 1.00 85.25 86 ASP A N 1
ATOM 682 C CA . ASP A 1 86 ? 12.078 3.091 -13.414 1.00 85.25 86 ASP A CA 1
ATOM 683 C C . ASP A 1 86 ? 12.458 4.501 -13.903 1.00 85.25 86 ASP A C 1
ATOM 685 O O . ASP A 1 86 ? 11.750 5.460 -13.571 1.00 85.25 86 ASP A O 1
ATOM 689 N N . PRO A 1 87 ? 13.558 4.664 -14.665 1.00 85.88 87 PRO A N 1
ATOM 690 C CA . PRO A 1 87 ? 13.971 5.965 -15.193 1.00 85.88 87 PRO A CA 1
ATOM 691 C C . PRO A 1 87 ? 12.969 6.564 -16.184 1.00 85.88 87 PRO A C 1
ATOM 693 O O . PRO A 1 87 ? 12.958 7.777 -16.375 1.00 85.88 87 PRO A O 1
ATOM 696 N N . SER A 1 88 ? 12.139 5.725 -16.807 1.00 85.25 88 SER A N 1
ATOM 697 C CA . SER A 1 88 ? 11.149 6.134 -17.809 1.00 85.25 88 SER A CA 1
ATOM 698 C C . SER A 1 88 ? 9.800 6.483 -17.184 1.00 85.25 88 SER A C 1
ATOM 700 O O . SER A 1 88 ? 8.903 6.957 -17.879 1.00 85.25 88 SER A O 1
ATOM 702 N N . ALA A 1 89 ? 9.626 6.234 -15.881 1.00 83.75 89 ALA A N 1
ATOM 703 C CA . ALA A 1 89 ? 8.362 6.488 -15.215 1.00 83.75 89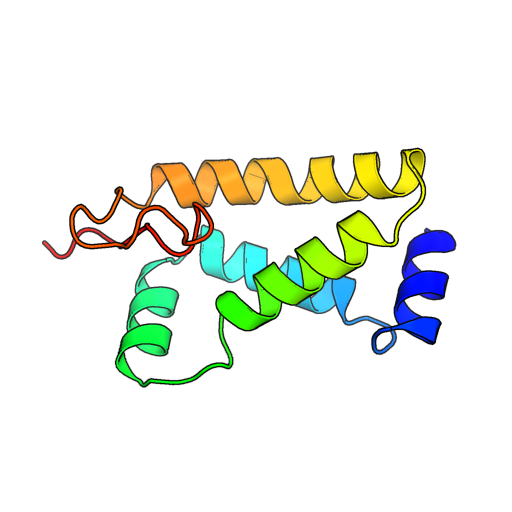 ALA A CA 1
ATOM 704 C C . ALA A 1 89 ? 8.149 7.996 -14.986 1.00 83.75 89 ALA A C 1
ATOM 706 O O . ALA A 1 89 ? 9.026 8.652 -14.406 1.00 83.75 89 ALA A O 1
ATOM 707 N N . PRO A 1 90 ? 6.972 8.538 -15.354 1.00 86.12 90 PRO A N 1
ATOM 708 C CA . PRO A 1 90 ? 6.653 9.942 -15.147 1.00 86.12 90 PRO A CA 1
ATOM 709 C C . PRO A 1 90 ? 6.799 10.378 -13.677 1.00 86.12 90 PRO A C 1
ATOM 711 O O . PRO A 1 90 ? 6.444 9.621 -12.761 1.00 86.12 90 PRO A O 1
ATOM 714 N N . PRO A 1 91 ? 7.348 11.577 -13.405 1.00 86.12 91 PRO A N 1
ATOM 715 C CA . PRO A 1 91 ? 7.614 12.041 -12.046 1.00 86.12 91 PRO A CA 1
ATOM 716 C C . PRO A 1 91 ? 6.348 12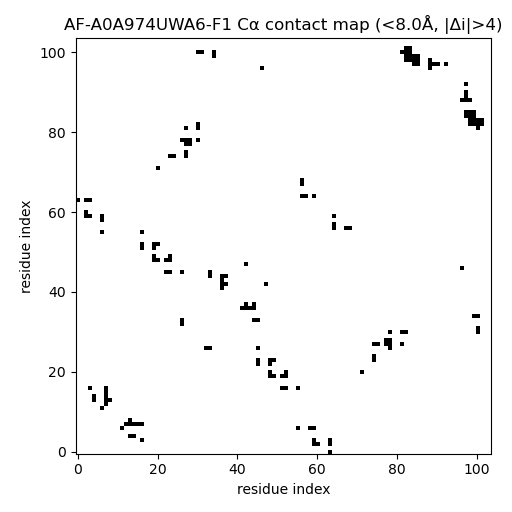.265 -11.213 1.00 86.12 91 PRO A C 1
ATOM 718 O O . PRO A 1 91 ? 6.419 12.147 -9.988 1.00 86.12 91 PRO A O 1
ATOM 721 N N . GLU A 1 92 ? 5.217 12.554 -11.857 1.00 87.25 92 GLU A N 1
ATOM 722 C CA . GLU A 1 92 ? 3.908 12.771 -11.239 1.00 87.25 92 GLU A CA 1
ATOM 723 C C . GLU A 1 92 ? 3.269 11.489 -10.698 1.00 87.25 92 GLU A C 1
ATOM 725 O O . GLU A 1 92 ? 2.341 11.552 -9.890 1.00 87.25 92 GLU A O 1
ATOM 730 N N . TRP A 1 93 ? 3.759 10.318 -11.111 1.00 83.62 93 TRP A N 1
ATOM 731 C CA . TRP A 1 93 ? 3.233 9.059 -10.608 1.00 83.62 93 TRP A CA 1
ATOM 732 C C . TRP A 1 93 ? 3.611 8.833 -9.139 1.00 83.62 93 TRP A C 1
ATOM 734 O O . TRP A 1 93 ? 4.717 9.184 -8.703 1.00 83.62 93 TRP A O 1
ATOM 744 N N . PRO A 1 94 ? 2.739 8.166 -8.364 1.00 84.44 94 PRO A N 1
ATOM 745 C CA . PRO A 1 94 ? 3.083 7.691 -7.035 1.00 84.44 94 PRO A CA 1
ATOM 746 C C . PRO A 1 94 ? 4.377 6.869 -7.046 1.00 84.44 94 PRO A C 1
ATOM 748 O O . PRO A 1 94 ? 4.642 6.090 -7.964 1.00 84.44 94 PRO A O 1
ATOM 751 N N . TRP A 1 95 ? 5.185 7.003 -5.992 1.00 86.00 95 TRP A N 1
ATOM 752 C CA . TRP A 1 95 ? 6.524 6.400 -5.917 1.00 86.00 95 TRP A CA 1
ATOM 753 C C . TRP A 1 95 ? 6.544 4.883 -6.171 1.00 86.00 95 T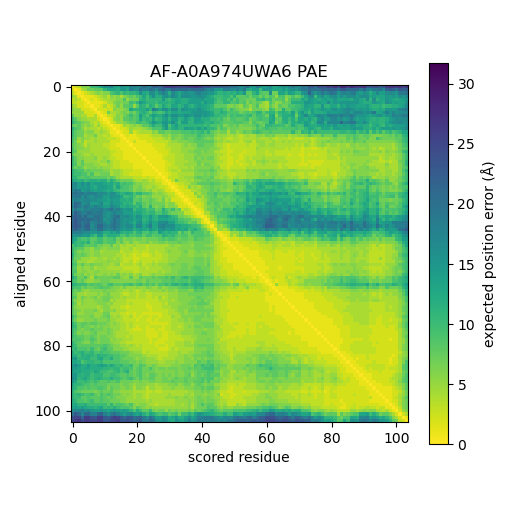RP A C 1
ATOM 755 O O . TRP A 1 95 ? 7.553 4.356 -6.639 1.00 86.00 95 TRP A O 1
ATOM 765 N N . TRP A 1 96 ? 5.458 4.181 -5.838 1.00 81.75 96 TRP A N 1
ATOM 766 C CA . TRP A 1 96 ? 5.316 2.736 -5.993 1.00 81.75 96 TRP A CA 1
ATOM 767 C C . TRP A 1 96 ? 4.998 2.333 -7.444 1.00 81.75 96 TRP A C 1
ATOM 769 O O . TRP A 1 96 ? 5.471 1.292 -7.883 1.00 81.75 96 TRP A O 1
ATOM 779 N N . GLN A 1 97 ? 4.327 3.186 -8.233 1.00 81.81 97 GLN A N 1
ATOM 780 C CA . GLN A 1 97 ? 4.116 2.973 -9.680 1.00 81.81 97 GLN A CA 1
ATOM 781 C C . GLN A 1 97 ? 5.370 3.231 -10.513 1.00 81.81 97 GLN A C 1
ATOM 783 O O . GLN A 1 97 ? 5.529 2.693 -11.615 1.00 81.81 97 GLN A O 1
ATOM 788 N N . ARG A 1 98 ? 6.275 4.048 -9.974 1.00 86.00 98 ARG A N 1
ATOM 789 C CA . ARG A 1 98 ? 7.557 4.410 -10.587 1.00 86.00 98 ARG A CA 1
ATOM 790 C C . ARG A 1 98 ? 8.637 3.352 -10.378 1.00 86.00 98 ARG A C 1
ATOM 792 O O . ARG A 1 98 ? 9.824 3.655 -10.457 1.00 86.00 98 ARG A O 1
ATOM 799 N N . ARG A 1 99 ? 8.251 2.128 -10.024 1.00 85.88 99 ARG A N 1
ATOM 800 C CA . ARG A 1 99 ? 9.173 1.054 -9.667 1.00 85.88 99 ARG A CA 1
ATOM 801 C C . ARG A 1 99 ? 8.927 -0.185 -10.503 1.00 85.88 99 ARG A C 1
ATOM 803 O O . ARG A 1 99 ? 7.790 -0.517 -10.825 1.00 85.88 99 ARG A O 1
ATOM 810 N N . VAL A 1 100 ? 10.023 -0.857 -10.827 1.00 82.25 100 VAL A N 1
ATOM 811 C CA . VAL A 1 1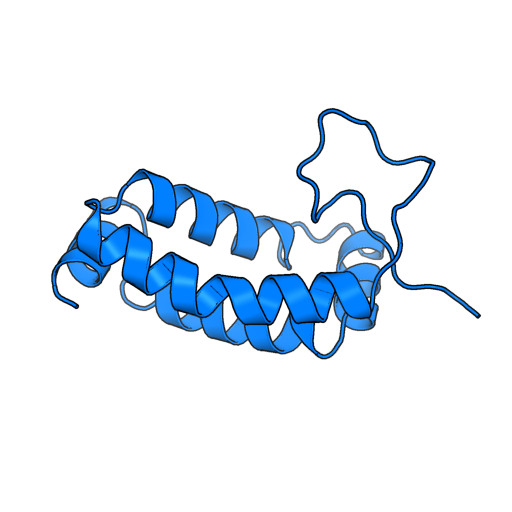00 ? 10.044 -2.076 -11.637 1.00 82.25 100 VAL A CA 1
ATOM 812 C C . VAL A 1 100 ? 10.926 -3.130 -10.982 1.00 82.25 100 VAL A C 1
ATOM 814 O O . VAL A 1 100 ? 11.838 -2.829 -10.200 1.00 82.25 100 VAL A O 1
ATOM 817 N N . THR A 1 101 ? 10.634 -4.391 -11.278 1.00 77.25 101 THR A N 1
ATOM 818 C CA . THR A 1 101 ? 11.525 -5.505 -10.971 1.00 77.25 101 THR A CA 1
ATOM 819 C C . THR A 1 101 ? 12.689 -5.514 -11.946 1.00 77.25 101 THR A C 1
ATOM 821 O O . THR A 1 101 ? 12.510 -5.303 -13.138 1.00 77.25 101 THR A O 1
ATOM 824 N N . TYR A 1 102 ? 13.903 -5.756 -11.448 1.00 64.81 102 TYR A N 1
ATOM 825 C CA . TYR A 1 102 ? 15.049 -5.943 -12.333 1.00 64.81 102 TYR A CA 1
ATOM 826 C C . TYR A 1 102 ? 14.863 -7.268 -13.086 1.00 64.81 102 TYR A C 1
ATOM 828 O O . TYR A 1 102 ? 14.948 -8.349 -12.490 1.00 64.81 102 TYR A O 1
ATOM 836 N N . SER A 1 103 ? 14.570 -7.182 -14.381 1.00 53.88 103 SER A N 1
ATOM 837 C CA . SER A 1 103 ? 14.719 -8.297 -15.311 1.00 53.88 103 SER A CA 1
ATOM 838 C C . SER A 1 103 ? 16.216 -8.536 -15.482 1.00 53.88 103 SER A C 1
ATOM 840 O O . SER A 1 103 ? 16.929 -7.655 -15.957 1.00 53.88 103 SER A O 1
ATOM 842 N N . ARG A 1 104 ? 16.704 -9.689 -15.026 1.00 46.25 104 ARG A N 1
ATOM 843 C CA . ARG A 1 104 ? 18.033 -10.183 -15.388 1.00 46.25 104 ARG A CA 1
ATOM 844 C C . ARG A 1 104 ? 17.893 -11.055 -16.619 1.00 46.25 104 ARG A C 1
ATOM 846 O O . ARG A 1 104 ? 16.924 -11.850 -16.609 1.00 46.25 104 ARG A O 1
#

Solvent-accessible surface area (backbone atoms only — not comparable to full-atom values): 6019 Å² total; per-residue (Å²): 115,69,66,58,56,50,49,19,70,73,78,55,52,83,58,48,68,63,51,34,53,53,50,48,52,50,40,33,75,39,52,65,62,50,53,55,32,58,75,68,68,47,72,82,47,63,66,48,38,51,52,53,52,51,54,48,46,70,72,38,57,72,72,62,25,50,54,52,47,64,64,46,48,63,38,53,54,44,32,53,74,65,34,42,77,39,88,85,43,64,84,88,48,58,76,74,76,26,43,38,62,81,82,126

Sequence (104 aa):
MTDVHRVEATVLRPGDVGDALRDLRRHARNPRRLEAHRVAGCPCGENLIRWTLETVLQALPGRSRAALRALIKPLDDEFRRRTVLDPSAPPEWPWWQRRVTYSR

Mean predicted aligned error: 7.14 Å

Secondary structure (DSSP, 8-state):
-HHHHHHHHHHS-TTHHHHHHHHHHHHHH-THHHHHHHHTT-TTTHHHHHHHHHHHHHHS-HHHHHHHHHHHHHHHHHHHHH-EE-TTS-TTS-TTTTEE----

Nearest PDB structures (foldseek):
  2ra1-assembly1_A  TM=5.532E-01  e=6.396E+00  Geobacillus stearothermophilus